Protein AF-A0A915AC53-F1 (afdb_monomer_lite)

Secondary structure (DSSP, 8-state):
-EEEEETT--EE-BTTB-EEEESEEEEE-S-EEEE-S-S--SSS--EEEEEEEES-TTT-EEEETTEE-SSS-HHHHEEEHHHHH-HHHHGGGSS-EEEETTTS-HHHHSPEEEPPPS-GGG-EEEEEEEEEEETTEEEEEEESSGGG--EEEEE--GGG--

Structure (mmCIF, N/CA/C/O backbone):
data_AF-A0A915AC53-F1
#
_entry.id   AF-A0A915AC53-F1
#
loop_
_atom_site.group_PDB
_atom_site.id
_atom_site.type_symbol
_atom_site.label_atom_id
_atom_site.label_alt_id
_atom_site.label_comp_id
_atom_site.label_asym_id
_atom_site.label_entity_id
_atom_site.label_seq_id
_atom_site.pdbx_PDB_ins_code
_atom_site.Cartn_x
_atom_site.Cartn_y
_atom_site.Cartn_z
_atom_site.occupancy
_atom_site.B_iso_or_equiv
_atom_site.auth_seq_id
_atom_site.auth_comp_id
_atom_site.auth_asym_id
_atom_site.auth_atom_id
_atom_site.pdbx_PDB_model_num
ATOM 1 N N . GLN A 1 1 ? -7.245 7.715 -6.988 1.00 75.25 1 GLN A N 1
ATOM 2 C CA . GLN A 1 1 ? -6.301 7.839 -8.113 1.00 75.25 1 GLN A CA 1
ATOM 3 C C . GLN A 1 1 ? -5.006 8.439 -7.603 1.00 75.25 1 GLN A C 1
ATOM 5 O O . GLN A 1 1 ? -5.028 9.496 -6.973 1.00 75.25 1 GLN A O 1
ATOM 10 N N . LEU A 1 2 ? -3.909 7.742 -7.879 1.00 78.62 2 LEU A N 1
ATOM 11 C CA . LEU A 1 2 ? -2.543 8.183 -7.625 1.00 78.62 2 LEU A CA 1
ATOM 12 C C . LEU A 1 2 ? -1.874 8.466 -8.974 1.00 78.62 2 LEU A C 1
ATOM 14 O O . LEU A 1 2 ? -2.184 7.797 -9.960 1.00 78.62 2 LEU A O 1
ATOM 18 N N . LEU A 1 3 ? -0.988 9.453 -9.005 1.00 84.19 3 LEU A N 1
ATOM 19 C CA . LEU A 1 3 ? -0.118 9.763 -10.136 1.00 84.19 3 LEU A CA 1
ATOM 20 C C . LEU A 1 3 ? 1.300 9.314 -9.786 1.00 84.19 3 LEU A C 1
ATOM 22 O O . LEU A 1 3 ? 1.758 9.590 -8.674 1.00 84.19 3 LEU A O 1
ATOM 26 N N . SER A 1 4 ? 1.977 8.640 -10.714 1.00 86.62 4 SER A N 1
ATOM 27 C CA . SER A 1 4 ? 3.374 8.235 -10.553 1.00 86.62 4 SER A CA 1
ATOM 28 C C . SER A 1 4 ? 4.301 9.155 -11.337 1.00 86.62 4 SER A C 1
ATOM 30 O O . SER A 1 4 ? 3.961 9.629 -12.422 1.00 86.62 4 SER A O 1
ATOM 32 N N . TYR A 1 5 ? 5.468 9.421 -10.763 1.00 85.94 5 TYR A N 1
ATOM 33 C CA . TYR A 1 5 ? 6.525 10.224 -11.353 1.00 85.94 5 TYR A CA 1
ATOM 34 C C . TYR A 1 5 ? 7.872 9.532 -11.148 1.00 85.94 5 TYR A C 1
ATOM 36 O O . TYR A 1 5 ? 8.087 8.868 -10.134 1.00 85.94 5 TYR A O 1
ATOM 44 N N . SER A 1 6 ? 8.801 9.735 -12.079 1.00 84.94 6 SER A N 1
ATOM 45 C CA . SER A 1 6 ? 10.200 9.332 -11.909 1.00 84.94 6 SER A CA 1
ATOM 46 C C . SER A 1 6 ? 10.919 10.172 -10.844 1.00 84.94 6 SER A C 1
ATOM 48 O O . SER A 1 6 ? 10.413 11.208 -10.403 1.00 84.94 6 SER A O 1
ATOM 50 N N . SER A 1 7 ? 12.140 9.776 -10.483 1.00 85.44 7 SER A N 1
ATOM 51 C CA . SER A 1 7 ? 13.068 10.548 -9.638 1.00 85.44 7 SER A CA 1
ATOM 52 C C . SER A 1 7 ? 13.297 11.987 -10.133 1.00 85.44 7 SER A C 1
ATOM 54 O O . SER A 1 7 ? 13.446 12.907 -9.332 1.00 85.44 7 SER A O 1
ATOM 56 N N . LYS A 1 8 ? 13.201 12.228 -11.448 1.00 85.62 8 LYS A N 1
ATOM 57 C CA . LYS A 1 8 ? 13.281 13.564 -12.074 1.00 85.62 8 LYS A CA 1
ATOM 58 C C . LYS A 1 8 ? 11.943 14.326 -12.098 1.00 85.62 8 LYS A C 1
ATOM 60 O O . LYS A 1 8 ? 11.830 15.339 -12.779 1.00 85.62 8 LYS A O 1
ATOM 65 N N . ARG A 1 9 ? 10.918 13.844 -11.382 1.00 82.25 9 ARG A N 1
ATOM 66 C CA . ARG A 1 9 ? 9.543 14.391 -11.341 1.00 82.25 9 ARG A CA 1
ATOM 67 C C . ARG A 1 9 ? 8.828 14.433 -12.697 1.00 82.25 9 ARG A C 1
ATOM 69 O O . ARG A 1 9 ? 7.900 15.217 -12.888 1.00 82.25 9 ARG A O 1
ATOM 76 N N . ILE A 1 10 ? 9.217 13.564 -13.625 1.00 85.88 10 ILE A N 1
ATOM 77 C CA . ILE A 1 10 ? 8.539 13.417 -14.918 1.00 85.88 10 ILE A CA 1
ATOM 78 C C . ILE A 1 10 ? 7.372 12.437 -14.731 1.00 85.88 10 ILE A C 1
ATOM 80 O O . ILE A 1 10 ? 7.610 11.366 -14.164 1.00 85.88 10 ILE A O 1
ATOM 84 N N . PRO A 1 11 ? 6.135 12.764 -15.167 1.00 84.88 11 PRO A N 1
ATOM 85 C CA . PRO A 1 11 ? 5.007 11.838 -15.098 1.00 84.88 11 PRO A CA 1
ATOM 86 C C . PRO A 1 11 ? 5.348 10.495 -15.746 1.00 84.88 11 PRO A C 1
ATOM 88 O O . PRO A 1 11 ? 5.927 10.456 -16.832 1.00 84.88 11 PRO A O 1
ATOM 91 N N . HIS A 1 12 ? 4.988 9.400 -15.084 1.00 80.75 12 HIS A N 1
ATOM 92 C CA . HIS A 1 12 ? 5.276 8.046 -15.545 1.00 80.75 12 HIS A CA 1
ATOM 93 C C . HIS A 1 12 ? 3.987 7.236 -15.676 1.00 80.75 12 HIS A C 1
ATOM 95 O O . HIS A 1 12 ? 3.213 7.127 -14.725 1.00 80.75 12 HIS A O 1
ATOM 101 N N . CYS A 1 13 ? 3.781 6.685 -16.872 1.00 75.38 13 CYS A N 1
ATOM 102 C CA . CYS A 1 13 ? 2.695 5.777 -17.224 1.00 75.38 13 CYS A CA 1
ATOM 103 C C . CYS A 1 13 ? 3.247 4.734 -18.204 1.00 75.38 13 CYS A C 1
ATOM 105 O O . CYS A 1 13 ? 3.862 5.109 -19.203 1.00 75.38 13 CYS A O 1
ATOM 107 N N . THR A 1 14 ? 2.976 3.448 -17.988 1.00 75.56 14 THR A N 1
ATOM 108 C CA . THR A 1 14 ? 3.379 2.383 -18.922 1.00 75.56 14 THR A CA 1
ATOM 109 C C . THR A 1 14 ? 2.165 1.904 -19.719 1.00 75.56 14 THR A C 1
ATOM 111 O O . THR A 1 14 ? 1.294 1.222 -19.184 1.00 75.56 14 THR A O 1
ATOM 114 N N . GLY A 1 15 ? 2.070 2.275 -21.001 1.00 67.94 15 GLY A N 1
ATOM 115 C CA . GLY A 1 15 ? 1.058 1.734 -21.925 1.00 67.94 15 GLY A CA 1
ATOM 116 C C . GLY A 1 15 ? -0.407 1.949 -21.512 1.00 67.94 15 GLY A C 1
ATOM 117 O O . GLY A 1 15 ? -1.262 1.150 -21.874 1.00 67.94 15 GLY A O 1
ATOM 118 N N . GLY A 1 16 ? -0.704 2.984 -20.718 1.00 70.69 16 GLY A N 1
ATOM 119 C CA . GLY A 1 16 ? -2.055 3.259 -20.206 1.00 70.69 16 GLY A CA 1
ATOM 120 C C . GLY A 1 16 ? -2.481 2.412 -18.997 1.00 70.69 16 GLY A C 1
ATOM 121 O O . GLY A 1 16 ? -3.591 2.594 -18.495 1.00 70.69 16 GLY A O 1
ATOM 122 N N . PHE A 1 17 ? -1.612 1.531 -18.497 1.00 73.81 17 PHE A N 1
ATOM 123 C CA . PHE A 1 17 ? -1.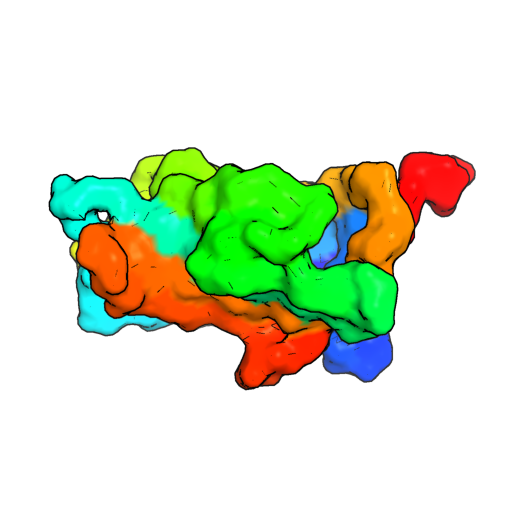846 0.740 -17.288 1.00 73.81 17 PHE A CA 1
ATOM 124 C C . PHE A 1 17 ? -1.302 1.448 -16.038 1.00 73.81 17 PHE A C 1
ATOM 126 O O . PHE A 1 17 ? -0.395 2.278 -16.146 1.00 73.81 17 PHE A O 1
ATOM 133 N N . PRO A 1 18 ? -1.825 1.133 -14.835 1.00 78.62 18 PRO A N 1
ATOM 134 C CA . PRO A 1 18 ? -1.252 1.639 -13.595 1.00 78.62 18 PRO A CA 1
ATOM 135 C C . PRO A 1 18 ? 0.219 1.223 -13.479 1.00 78.62 18 PRO A C 1
ATOM 137 O O . PRO A 1 18 ? 0.525 0.030 -13.478 1.00 78.62 18 PRO A O 1
ATOM 140 N N . SER A 1 19 ? 1.118 2.199 -13.365 1.00 85.06 19 SER A N 1
ATOM 141 C CA . SER A 1 19 ? 2.550 1.962 -13.203 1.00 85.06 19 SER A CA 1
ATOM 142 C C . SER A 1 19 ? 3.128 2.748 -12.034 1.00 85.06 19 SER A C 1
ATOM 144 O O . SER A 1 19 ? 2.610 3.798 -11.645 1.00 85.06 19 SER A O 1
ATOM 146 N N . VAL A 1 20 ? 4.200 2.211 -11.460 1.00 86.75 20 VAL A N 1
ATOM 147 C CA . VAL A 1 20 ? 4.975 2.831 -10.390 1.00 86.75 20 VAL A CA 1
ATOM 148 C C . VAL A 1 20 ? 6.458 2.699 -10.713 1.00 86.75 20 VAL A C 1
ATOM 150 O O . VAL A 1 20 ? 6.916 1.607 -11.048 1.00 86.75 20 VAL A O 1
ATOM 153 N N . LYS A 1 21 ? 7.210 3.797 -10.581 1.00 86.12 21 LYS A N 1
ATOM 154 C CA . LYS A 1 21 ? 8.660 3.819 -10.791 1.00 86.12 21 LYS A CA 1
ATOM 155 C C . LYS A 1 21 ? 9.436 4.043 -9.491 1.00 86.12 21 LYS A C 1
ATOM 157 O O . LYS A 1 21 ? 9.116 4.953 -8.728 1.00 86.12 21 LYS A O 1
ATOM 162 N N . PHE A 1 22 ? 10.463 3.228 -9.279 1.00 86.06 22 PHE A N 1
ATOM 163 C CA . PHE A 1 22 ? 11.422 3.299 -8.182 1.00 86.06 22 PHE A CA 1
ATOM 164 C C . PHE A 1 22 ? 12.831 3.600 -8.724 1.00 86.06 22 PHE A C 1
ATOM 166 O O . PHE A 1 22 ? 13.248 2.926 -9.666 1.00 86.06 22 PHE A O 1
ATOM 173 N N . PRO A 1 23 ? 13.586 4.526 -8.105 1.00 87.62 23 PRO A N 1
ATOM 174 C CA . PRO A 1 23 ? 13.076 5.566 -7.216 1.00 87.62 23 PRO A CA 1
ATOM 175 C C . PRO A 1 23 ? 12.145 6.527 -7.972 1.00 87.62 23 PRO A C 1
ATOM 177 O O . PRO A 1 23 ? 12.188 6.667 -9.199 1.00 87.62 23 PRO A O 1
ATOM 180 N N . GLY A 1 24 ? 11.269 7.198 -7.235 1.00 87.69 24 GLY A N 1
ATOM 181 C CA . GLY A 1 24 ? 10.259 8.053 -7.845 1.00 87.69 24 GLY A CA 1
ATOM 182 C C . GLY A 1 24 ? 9.359 8.730 -6.835 1.00 87.69 24 GLY A C 1
ATOM 183 O O . GLY A 1 24 ? 9.691 8.837 -5.657 1.00 87.69 24 GLY A O 1
ATOM 184 N N . TYR A 1 25 ? 8.207 9.200 -7.300 1.00 86.81 25 TYR A N 1
ATOM 185 C CA . TYR A 1 25 ? 7.226 9.855 -6.447 1.00 86.81 25 TYR A CA 1
ATOM 186 C C . TYR A 1 25 ? 5.808 9.394 -6.761 1.00 86.81 25 TYR A C 1
ATOM 188 O O . TYR A 1 25 ? 5.439 9.206 -7.921 1.00 86.81 25 TYR A O 1
ATOM 196 N N . LEU A 1 26 ? 4.988 9.279 -5.718 1.00 85.62 26 LEU A N 1
ATOM 197 C CA . LEU A 1 26 ? 3.543 9.108 -5.834 1.00 85.62 26 LEU A CA 1
ATOM 198 C C . LEU A 1 26 ? 2.839 10.358 -5.334 1.00 85.62 26 LEU A C 1
ATOM 200 O O . LEU A 1 26 ? 3.126 10.844 -4.244 1.00 85.62 26 LEU A O 1
ATOM 204 N N . LYS A 1 27 ? 1.881 10.861 -6.108 1.00 83.25 27 LYS A N 1
ATOM 205 C CA . LYS A 1 27 ? 1.044 11.996 -5.716 1.00 83.25 27 LYS A CA 1
ATOM 206 C C . LYS A 1 27 ? -0.426 11.593 -5.729 1.00 83.25 27 LYS A C 1
ATOM 208 O O . LYS A 1 27 ? -0.936 11.205 -6.786 1.00 83.25 27 LYS A O 1
ATOM 213 N N . PRO A 1 28 ? -1.145 11.712 -4.607 1.00 79.62 28 PRO A N 1
ATOM 214 C CA . PRO A 1 28 ? -2.591 11.575 -4.629 1.00 79.62 28 PRO A CA 1
ATOM 215 C C . PRO A 1 28 ? -3.238 12.696 -5.433 1.00 79.62 28 PRO A C 1
ATOM 217 O O . PRO A 1 28 ? -2.851 13.856 -5.324 1.00 79.62 28 PRO A O 1
ATOM 220 N N . HIS A 1 29 ? -4.207 12.340 -6.275 1.00 80.00 29 HIS A N 1
ATOM 221 C CA . HIS A 1 29 ? -4.866 13.303 -7.157 1.00 80.00 29 HIS A CA 1
ATOM 222 C C . HIS A 1 29 ? -6.349 13.470 -6.837 1.00 80.00 29 HIS A C 1
ATOM 224 O O . HIS A 1 29 ? -6.805 14.583 -6.610 1.00 80.00 29 HIS A O 1
ATOM 230 N N . LYS A 1 30 ? -7.106 12.369 -6.815 1.00 77.81 30 LYS A N 1
ATOM 231 C CA . LYS A 1 30 ? -8.547 12.383 -6.526 1.00 77.81 30 LYS A CA 1
ATOM 232 C C . LYS A 1 30 ? -9.032 11.023 -6.071 1.00 77.81 30 LYS A C 1
ATOM 234 O O . LYS A 1 30 ? -8.472 10.004 -6.482 1.00 77.81 30 LYS A O 1
ATOM 239 N N . GLY A 1 31 ? -10.069 10.980 -5.251 1.00 77.44 31 GLY A N 1
ATOM 240 C CA . GLY A 1 31 ? -10.632 9.731 -4.752 1.00 77.44 31 GLY A CA 1
ATOM 241 C C . GLY A 1 31 ? -11.352 9.915 -3.429 1.00 77.44 31 GLY A C 1
ATOM 242 O O . GLY A 1 31 ? -11.215 10.944 -2.769 1.00 77.44 31 GLY A O 1
ATOM 243 N N . GLN A 1 32 ? -12.113 8.891 -3.080 1.00 81.25 32 GLN A N 1
ATOM 244 C CA . GLN A 1 32 ? -12.947 8.840 -1.899 1.00 81.25 32 GLN A CA 1
ATOM 245 C C . GLN A 1 32 ? -12.837 7.443 -1.298 1.00 81.25 32 GLN A C 1
ATOM 247 O O . GLN A 1 32 ? -12.772 6.454 -2.029 1.00 81.25 32 GLN A O 1
ATOM 252 N N . VAL A 1 33 ? -12.794 7.383 0.024 1.00 79.69 33 VAL A N 1
ATOM 253 C CA . VAL A 1 33 ? -12.875 6.161 0.812 1.00 79.69 33 VAL A CA 1
ATOM 254 C C . VAL A 1 33 ? -14.151 6.259 1.625 1.00 79.69 33 VAL A C 1
ATOM 256 O O . VAL A 1 33 ? -14.319 7.180 2.420 1.00 79.69 33 VAL A O 1
ATOM 259 N N . GLU A 1 34 ? -15.065 5.328 1.403 1.00 84.81 34 GLU A N 1
ATOM 260 C CA . GLU A 1 34 ? -16.243 5.185 2.242 1.00 84.81 34 GLU A CA 1
ATOM 261 C C . GLU A 1 34 ? -15.950 4.172 3.343 1.00 84.81 34 GLU A C 1
ATOM 263 O O . GLU A 1 34 ? -15.589 3.024 3.085 1.00 84.81 34 GLU A O 1
ATOM 268 N N . ILE A 1 35 ? -16.107 4.618 4.580 1.00 84.38 35 ILE A N 1
ATOM 269 C CA . ILE A 1 35 ? -16.035 3.794 5.775 1.00 84.38 35 ILE A CA 1
ATOM 270 C C . ILE A 1 35 ? -17.478 3.599 6.210 1.00 84.38 35 ILE A C 1
ATOM 272 O O . ILE A 1 35 ? -18.072 4.481 6.824 1.00 84.38 35 ILE A O 1
ATOM 276 N N . SER A 1 36 ? -18.071 2.466 5.848 1.00 84.25 36 SER A N 1
ATOM 277 C CA . SER A 1 36 ? -19.468 2.166 6.178 1.00 84.25 36 SER A CA 1
ATOM 278 C C . SER A 1 36 ? -19.637 1.667 7.616 1.00 84.25 36 SER A C 1
ATOM 280 O O . SER A 1 36 ? -20.726 1.751 8.181 1.00 84.25 36 SER A O 1
ATOM 282 N N . ARG A 1 37 ? -18.560 1.153 8.229 1.00 83.25 37 ARG A N 1
ATOM 283 C CA . ARG A 1 37 ? -18.508 0.664 9.616 1.00 83.25 37 ARG A CA 1
ATOM 284 C C . ARG A 1 37 ? -17.129 0.935 10.227 1.00 83.25 37 ARG A C 1
ATOM 286 O O . ARG A 1 37 ? -16.159 0.976 9.471 1.00 83.25 37 ARG A O 1
ATOM 293 N N . PRO A 1 38 ? -17.017 1.089 11.560 1.00 83.06 38 PRO A N 1
ATOM 294 C CA . PRO A 1 38 ? -15.722 1.160 12.230 1.00 83.06 38 PRO A CA 1
ATOM 295 C C . PRO A 1 38 ? -14.845 -0.043 11.870 1.00 83.06 38 PRO A C 1
ATOM 297 O O . PRO A 1 38 ? -15.275 -1.188 11.994 1.00 83.06 38 PRO A O 1
ATOM 300 N N . ILE A 1 39 ? -13.624 0.235 11.420 1.00 79.56 39 ILE A N 1
ATOM 301 C CA . ILE A 1 39 ? -12.611 -0.767 11.049 1.00 79.56 39 ILE A CA 1
ATOM 302 C C . ILE A 1 39 ? -11.544 -0.863 12.152 1.00 79.56 39 ILE A C 1
ATOM 304 O O . ILE A 1 39 ? -10.842 -1.858 12.260 1.00 79.56 39 ILE A O 1
ATOM 308 N N . LYS A 1 40 ? -11.430 0.162 13.001 1.00 77.00 40 LYS A N 1
ATOM 309 C CA . LYS A 1 40 ? -10.626 0.128 14.224 1.00 77.00 40 LYS A CA 1
ATOM 310 C C . LYS A 1 40 ? -11.558 0.092 15.428 1.00 77.00 40 LYS A C 1
ATOM 312 O O . LYS A 1 40 ? -12.378 0.994 15.599 1.00 77.00 40 LYS A O 1
ATOM 317 N N . THR A 1 41 ? -11.399 -0.923 16.266 1.00 72.75 41 THR A N 1
ATOM 318 C CA . THR A 1 41 ? -12.005 -0.990 17.604 1.00 72.75 41 THR A CA 1
ATOM 319 C C . THR A 1 41 ? -10.906 -0.986 18.666 1.00 72.75 41 THR A C 1
ATOM 321 O O . THR A 1 41 ? -9.744 -1.218 18.339 1.00 72.75 41 THR A O 1
ATOM 324 N N . GLU A 1 42 ? -11.250 -0.764 19.934 1.00 73.81 42 GLU A N 1
ATOM 325 C CA . GLU A 1 42 ? -10.302 -0.868 21.061 1.00 73.81 42 GLU A CA 1
ATOM 326 C C . GLU A 1 42 ? -9.804 -2.308 21.306 1.00 73.81 42 GLU A C 1
ATOM 328 O O . GLU A 1 42 ? -8.954 -2.548 22.156 1.00 73.81 42 GLU A O 1
ATOM 333 N N . GLN A 1 43 ? -10.315 -3.289 20.557 1.00 71.88 43 GLN A N 1
ATOM 334 C CA . GLN A 1 43 ? -10.177 -4.716 20.839 1.00 71.88 43 GLN A CA 1
ATOM 335 C C . GLN A 1 43 ? -8.909 -5.334 20.225 1.00 71.88 43 GLN A C 1
ATOM 337 O O . GLN A 1 43 ? -8.955 -6.454 19.729 1.00 71.88 43 GLN A O 1
ATOM 342 N N . GLY A 1 44 ? -7.776 -4.631 20.256 1.00 82.19 44 GLY A N 1
ATOM 343 C CA . GLY A 1 44 ? -6.482 -5.150 19.793 1.00 82.19 44 GLY A CA 1
ATOM 344 C C . GLY A 1 44 ? -6.008 -4.590 18.445 1.00 82.19 44 GLY A C 1
ATOM 345 O O . GLY A 1 44 ? -6.644 -3.693 17.884 1.00 82.19 44 GLY A O 1
ATOM 346 N N . PRO A 1 45 ? -4.873 -5.084 17.925 1.00 89.44 45 PRO A N 1
ATOM 347 C CA . PRO A 1 45 ? -4.197 -4.487 16.779 1.00 89.44 45 PRO A CA 1
ATOM 348 C C . PRO A 1 45 ? -4.966 -4.704 15.473 1.00 89.44 45 PRO A C 1
ATOM 350 O O . PRO A 1 45 ? -5.585 -5.750 15.248 1.00 89.44 45 PRO A O 1
ATOM 353 N N . LEU A 1 46 ? -4.905 -3.710 14.587 1.00 90.69 46 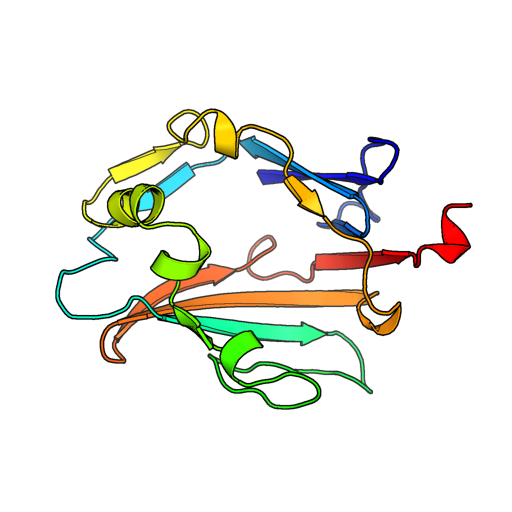LEU A N 1
ATOM 354 C CA . LEU A 1 46 ? -5.448 -3.808 13.237 1.00 90.69 46 LEU A CA 1
ATOM 355 C C . LEU A 1 46 ? -4.359 -4.360 12.317 1.00 90.69 46 LEU A C 1
ATOM 357 O O . LEU A 1 46 ? -3.452 -3.639 11.914 1.00 90.69 46 LEU A O 1
ATOM 361 N N . ILE A 1 47 ? -4.443 -5.640 11.978 1.00 93.38 47 ILE A N 1
ATOM 362 C CA . ILE A 1 47 ? -3.408 -6.332 11.211 1.00 93.38 47 ILE A CA 1
ATOM 363 C C . ILE A 1 47 ? -3.658 -6.172 9.712 1.00 93.38 47 ILE A C 1
ATOM 365 O O . ILE A 1 47 ? -4.731 -6.515 9.206 1.00 93.38 47 ILE A O 1
ATOM 369 N N . ALA A 1 48 ? -2.649 -5.684 8.994 1.00 93.00 48 ALA A N 1
ATOM 370 C CA . ALA A 1 48 ? -2.599 -5.692 7.540 1.00 93.00 48 ALA A CA 1
ATOM 371 C C . ALA A 1 48 ? -1.945 -6.984 7.045 1.00 93.00 48 ALA A C 1
ATOM 373 O O . ALA A 1 48 ? -0.779 -7.247 7.311 1.00 93.00 48 ALA A O 1
ATOM 374 N N . GLN A 1 49 ? -2.698 -7.770 6.283 1.00 95.31 49 GLN A N 1
ATOM 375 C CA . GLN A 1 49 ? -2.267 -9.010 5.650 1.00 95.31 49 GLN A CA 1
ATOM 376 C C . GLN A 1 49 ? -2.105 -8.793 4.144 1.00 95.31 49 GLN A C 1
ATOM 378 O O . GLN A 1 49 ? -3.089 -8.622 3.414 1.00 95.31 49 GLN A O 1
ATOM 383 N N . LEU A 1 50 ? -0.867 -8.820 3.661 1.00 92.75 50 LEU A N 1
ATOM 384 C CA . LEU A 1 50 ? -0.557 -8.632 2.249 1.00 92.75 50 LEU A CA 1
ATOM 385 C C . LEU A 1 50 ? -0.760 -9.917 1.444 1.00 92.75 50 LEU A C 1
ATOM 387 O O . LEU A 1 50 ? -0.458 -11.026 1.894 1.00 92.75 50 LEU A O 1
ATOM 391 N N . THR A 1 51 ? -1.215 -9.749 0.206 1.00 92.56 51 THR A N 1
ATOM 392 C CA . THR A 1 51 ? -1.028 -10.724 -0.871 1.00 92.56 51 THR A CA 1
ATOM 393 C C . THR A 1 51 ? -0.258 -10.045 -1.994 1.00 92.56 51 THR A C 1
ATOM 395 O O . THR A 1 51 ? -0.724 -9.052 -2.557 1.00 92.56 51 THR A O 1
ATOM 398 N N . LEU A 1 52 ? 0.929 -10.572 -2.291 1.00 91.25 52 LEU A N 1
ATOM 399 C CA . LEU A 1 52 ? 1.861 -10.025 -3.273 1.00 91.25 52 LEU A CA 1
ATOM 400 C C . LEU A 1 52 ? 2.202 -11.119 -4.274 1.00 91.25 52 LEU A C 1
ATOM 402 O O . LEU A 1 52 ? 2.829 -12.121 -3.920 1.00 91.25 52 LEU A O 1
ATOM 406 N N . LYS A 1 53 ? 1.796 -10.914 -5.525 1.00 92.06 53 LYS A N 1
ATOM 407 C CA . LYS A 1 53 ? 2.071 -11.836 -6.623 1.00 92.06 53 LYS A CA 1
ATOM 408 C C . LYS A 1 53 ? 2.704 -11.088 -7.778 1.00 92.06 53 LYS A C 1
ATOM 410 O O . LYS A 1 53 ? 2.101 -10.145 -8.278 1.00 92.06 53 LYS A O 1
ATOM 415 N N . GLN A 1 54 ? 3.869 -11.535 -8.215 1.00 90.88 54 GLN A N 1
ATOM 416 C CA . GLN A 1 54 ? 4.486 -11.087 -9.452 1.00 90.88 54 GLN A CA 1
ATOM 417 C C . GLN A 1 54 ? 4.097 -12.025 -10.597 1.00 90.88 54 GLN A C 1
ATOM 419 O O . GLN A 1 54 ? 3.975 -13.238 -10.400 1.00 90.88 54 GLN A O 1
ATOM 424 N N . ASP A 1 55 ? 3.920 -11.477 -11.796 1.00 90.50 55 ASP A N 1
ATOM 425 C CA . ASP A 1 55 ? 3.755 -12.257 -13.021 1.00 90.50 55 ASP A CA 1
ATOM 426 C C . ASP A 1 55 ? 5.125 -12.753 -13.496 1.00 90.50 55 ASP A C 1
ATOM 428 O O . ASP A 1 55 ? 5.753 -12.212 -14.403 1.00 90.50 55 ASP A O 1
ATOM 432 N N . SER A 1 56 ? 5.661 -13.719 -12.759 1.00 85.75 56 SER A N 1
ATOM 433 C CA . SER A 1 56 ? 6.988 -14.278 -12.977 1.00 85.75 56 SER A CA 1
ATOM 434 C C . SER A 1 56 ? 6.985 -15.735 -12.556 1.00 85.75 56 SER A C 1
ATOM 436 O O . SER A 1 56 ? 6.516 -16.072 -11.468 1.00 85.75 56 SER A O 1
ATOM 438 N N . PHE A 1 57 ? 7.552 -16.599 -13.394 1.00 81.44 57 PHE A N 1
ATOM 439 C CA . PHE A 1 57 ? 7.741 -18.010 -13.061 1.00 81.44 57 PHE A CA 1
ATOM 440 C C . PHE A 1 57 ? 8.688 -18.198 -11.863 1.00 81.44 57 PHE A C 1
ATOM 442 O O . PHE A 1 57 ? 8.507 -19.115 -11.066 1.00 81.44 57 PHE A O 1
ATOM 449 N N . LEU A 1 58 ? 9.683 -17.315 -11.718 1.00 80.69 58 LEU A N 1
ATOM 450 C CA . LEU A 1 58 ? 10.719 -17.432 -10.693 1.00 80.69 58 LEU A CA 1
ATOM 451 C C . LEU A 1 58 ? 10.222 -16.988 -9.309 1.00 80.69 58 LEU A C 1
ATOM 453 O O . LEU A 1 58 ? 10.390 -17.710 -8.325 1.00 80.69 58 LEU A O 1
ATOM 457 N N . LEU A 1 59 ? 9.616 -15.799 -9.233 1.00 84.69 59 LEU A N 1
ATOM 458 C CA . LEU A 1 59 ? 9.188 -15.204 -7.962 1.00 84.69 59 LEU A CA 1
ATOM 459 C C . LEU A 1 59 ? 7.749 -15.584 -7.605 1.00 84.69 59 LEU A C 1
ATOM 461 O O . LEU A 1 59 ? 7.496 -15.997 -6.474 1.00 84.69 59 LEU A O 1
ATOM 465 N N . GLY A 1 60 ? 6.829 -15.518 -8.571 1.00 89.94 60 GLY A N 1
ATOM 466 C CA . GLY A 1 60 ? 5.426 -15.867 -8.376 1.00 89.94 60 GLY A CA 1
ATOM 467 C C . GLY A 1 60 ? 4.790 -15.132 -7.194 1.00 89.94 60 GLY A C 1
ATOM 468 O O . GLY A 1 60 ? 4.876 -13.912 -7.071 1.00 89.94 60 GLY A O 1
ATOM 469 N N . GLU A 1 61 ? 4.108 -15.879 -6.330 1.00 92.38 61 GLU A N 1
ATOM 470 C CA . GLU A 1 61 ? 3.485 -15.347 -5.118 1.00 92.38 61 GLU A CA 1
ATOM 471 C C . GLU A 1 61 ? 4.452 -15.405 -3.930 1.00 92.38 61 GLU A C 1
ATOM 473 O O . GLU A 1 61 ? 4.938 -16.479 -3.573 1.00 92.38 61 GLU A O 1
ATOM 478 N N . ILE A 1 62 ? 4.717 -14.247 -3.319 1.00 91.69 62 ILE A N 1
ATOM 479 C CA . ILE A 1 62 ? 5.685 -14.105 -2.217 1.00 91.69 62 ILE A CA 1
ATOM 480 C C . ILE A 1 62 ? 5.011 -13.863 -0.863 1.00 91.69 62 ILE A C 1
ATOM 482 O O . ILE A 1 62 ? 5.538 -14.291 0.161 1.00 91.69 62 ILE A O 1
ATOM 486 N N . CYS A 1 63 ? 3.815 -13.265 -0.860 1.00 93.00 63 CYS A N 1
ATOM 487 C CA . CYS A 1 63 ? 2.944 -13.168 0.309 1.00 93.00 63 CYS A CA 1
ATOM 488 C C . CYS A 1 63 ? 1.552 -13.684 -0.056 1.00 93.00 63 CYS A 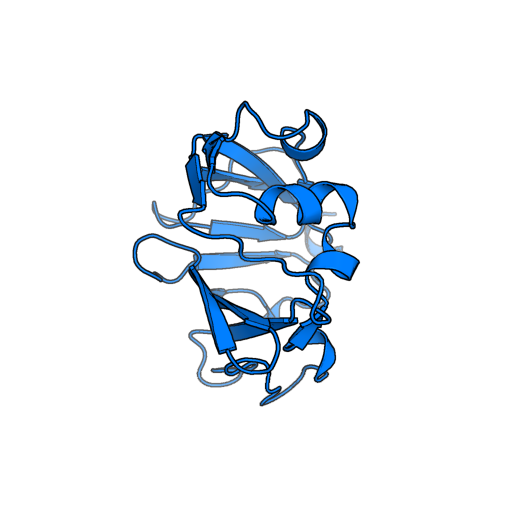C 1
ATOM 490 O O . CYS A 1 63 ? 1.012 -13.272 -1.084 1.00 93.00 63 CYS A O 1
ATOM 492 N N . ASN A 1 64 ? 0.950 -14.499 0.810 1.00 94.94 64 ASN A N 1
ATOM 493 C CA . ASN A 1 64 ? -0.446 -14.926 0.710 1.00 94.94 64 ASN A CA 1
ATOM 494 C C . ASN A 1 64 ? -1.160 -14.654 2.034 1.00 94.94 64 ASN A C 1
ATOM 496 O O . ASN A 1 64 ? -0.880 -15.318 3.032 1.00 94.94 64 ASN A O 1
ATOM 500 N N . ARG A 1 65 ? -2.077 -13.678 2.044 1.00 93.94 65 ARG A N 1
ATOM 501 C CA . ARG A 1 65 ? -2.895 -13.319 3.221 1.00 93.94 65 ARG A CA 1
ATOM 502 C C . ARG A 1 65 ? -2.071 -13.199 4.510 1.00 93.94 65 ARG A C 1
ATOM 504 O O . ARG A 1 65 ? -2.425 -13.770 5.536 1.00 93.94 65 ARG A O 1
ATOM 511 N N . GLY A 1 66 ? -0.958 -12.475 4.451 1.00 91.50 66 GLY A N 1
ATOM 512 C CA . GLY A 1 66 ? -0.091 -12.270 5.613 1.00 91.50 66 GLY A CA 1
ATOM 513 C C . GLY A 1 66 ? 1.009 -13.313 5.795 1.00 91.50 66 GLY A C 1
ATOM 514 O O . GLY A 1 66 ? 1.984 -13.057 6.494 1.00 91.50 66 GLY A O 1
ATOM 515 N N . ARG A 1 67 ? 0.914 -14.469 5.136 1.00 93.88 67 ARG A N 1
ATOM 516 C CA . ARG A 1 67 ? 1.939 -15.511 5.212 1.00 93.88 67 ARG A CA 1
ATOM 517 C C . ARG A 1 67 ? 3.023 -15.269 4.169 1.00 93.88 67 ARG A C 1
ATOM 519 O O . ARG A 1 67 ? 2.724 -15.208 2.976 1.00 93.88 67 ARG A O 1
ATOM 526 N N . SER A 1 68 ? 4.277 -15.205 4.610 1.00 92.81 68 SER A N 1
ATOM 527 C CA . SER A 1 68 ? 5.420 -15.270 3.698 1.00 92.81 68 SER A CA 1
ATOM 528 C C . SER A 1 68 ? 5.521 -16.660 3.075 1.00 92.81 68 SER A C 1
ATOM 530 O O . SER A 1 68 ? 5.482 -17.673 3.779 1.00 92.81 68 SER A O 1
ATOM 532 N N . LEU A 1 69 ? 5.613 -16.699 1.748 1.00 88.25 69 LEU A N 1
ATOM 533 C CA . LEU A 1 69 ? 5.818 -17.925 0.982 1.00 88.25 69 LEU A CA 1
ATOM 534 C C . LEU A 1 69 ? 7.276 -18.078 0.547 1.00 88.25 69 LEU A C 1
ATOM 536 O O . LEU A 1 69 ? 7.785 -19.198 0.550 1.00 88.25 69 LEU A O 1
ATOM 540 N N . LYS A 1 70 ? 7.942 -16.980 0.161 1.00 80.44 70 LYS A N 1
ATOM 541 C CA . LYS A 1 70 ? 9.339 -16.974 -0.298 1.00 80.44 70 LYS A CA 1
ATOM 542 C C . LYS A 1 70 ? 9.987 -15.594 -0.135 1.00 80.44 70 LYS A C 1
ATOM 544 O O . LYS A 1 70 ? 9.311 -14.583 -0.284 1.00 80.44 70 LYS A O 1
ATOM 549 N N . TYR A 1 71 ? 11.311 -15.568 0.051 1.00 76.19 71 TYR A N 1
ATOM 550 C CA . TYR A 1 71 ? 12.205 -14.402 -0.125 1.00 76.19 71 TYR A CA 1
ATOM 551 C C . TYR A 1 71 ? 11.950 -13.152 0.737 1.00 76.19 71 TYR A C 1
ATOM 553 O O . TYR A 1 71 ? 12.700 -12.187 0.615 1.00 76.19 71 TYR A O 1
ATOM 561 N N . VAL A 1 72 ? 10.941 -13.156 1.608 1.00 81.81 72 VAL A N 1
ATOM 562 C CA . VAL A 1 72 ? 10.642 -12.056 2.534 1.00 81.81 72 VAL A CA 1
ATOM 563 C C . VAL A 1 72 ? 10.325 -12.591 3.924 1.00 81.81 72 VAL A C 1
ATOM 565 O O . VAL A 1 72 ? 9.903 -13.738 4.088 1.00 81.81 72 VAL A O 1
ATOM 568 N N . SER A 1 73 ? 10.541 -11.774 4.942 1.00 83.88 73 SER A N 1
ATOM 569 C CA . SER A 1 73 ? 10.220 -12.107 6.325 1.00 83.88 73 SER A CA 1
ATOM 570 C C . SER A 1 73 ? 8.710 -11.980 6.596 1.00 83.88 73 SER A C 1
ATOM 572 O O . SER A 1 73 ? 7.966 -11.371 5.824 1.00 83.88 73 SER A O 1
ATOM 574 N N . ALA A 1 74 ? 8.217 -12.620 7.659 1.00 85.75 74 ALA A N 1
ATOM 575 C CA . ALA A 1 74 ? 6.780 -12.673 7.950 1.00 85.75 74 ALA A CA 1
ATOM 576 C C . ALA A 1 74 ? 6.175 -11.287 8.247 1.00 85.75 74 ALA A C 1
ATOM 578 O O . ALA A 1 74 ? 5.069 -11.000 7.798 1.00 85.75 74 ALA A O 1
ATOM 579 N N . ASP A 1 75 ? 6.933 -10.423 8.919 1.00 85.19 75 ASP A N 1
ATOM 580 C CA . ASP A 1 75 ? 6.628 -9.011 9.190 1.00 85.19 75 ASP A CA 1
ATOM 581 C C . ASP A 1 75 ? 6.487 -8.168 7.911 1.00 85.19 75 ASP A C 1
ATOM 583 O O . ASP A 1 75 ? 5.717 -7.213 7.880 1.00 85.19 75 ASP A O 1
ATOM 587 N N . THR A 1 76 ? 7.143 -8.558 6.811 1.00 86.12 76 THR A N 1
ATOM 588 C CA . THR A 1 76 ? 6.912 -7.927 5.499 1.00 86.12 76 THR A CA 1
ATOM 589 C C . THR A 1 76 ? 5.505 -8.230 4.981 1.00 86.12 76 THR A C 1
ATOM 591 O O . THR A 1 76 ? 4.872 -7.378 4.361 1.00 86.12 76 THR A O 1
ATOM 594 N N . CYS A 1 77 ? 5.006 -9.448 5.206 1.00 90.44 77 CYS A N 1
ATOM 595 C CA . CYS A 1 77 ? 3.702 -9.871 4.703 1.00 90.44 77 CYS A CA 1
ATOM 596 C C . CYS A 1 77 ? 2.555 -9.530 5.662 1.00 90.44 77 CYS A C 1
ATOM 598 O O . CYS A 1 77 ? 1.431 -9.349 5.191 1.00 90.44 77 CYS A O 1
ATOM 600 N N . SER A 1 78 ? 2.809 -9.448 6.970 1.00 94.62 78 SER A N 1
ATOM 601 C CA . SER A 1 78 ? 1.809 -9.182 8.005 1.00 94.62 78 SER A CA 1
ATOM 602 C C . SER A 1 78 ? 2.353 -8.241 9.074 1.00 94.62 78 SER A C 1
ATOM 604 O O . SER A 1 78 ? 3.310 -8.586 9.757 1.00 94.62 78 SER A O 1
ATOM 606 N N . PHE A 1 79 ? 1.704 -7.096 9.273 1.00 93.12 79 PHE A N 1
ATOM 607 C CA . PHE A 1 79 ? 2.149 -6.075 10.227 1.00 93.12 79 PHE A CA 1
ATOM 608 C C . PHE A 1 79 ? 0.970 -5.320 10.850 1.00 93.12 79 PHE A C 1
ATOM 610 O O . PHE A 1 79 ? -0.150 -5.364 10.330 1.00 93.12 79 PHE A O 1
ATOM 617 N N . ASP A 1 80 ? 1.217 -4.618 11.958 1.00 91.31 80 ASP A N 1
ATOM 618 C CA . ASP A 1 80 ? 0.242 -3.696 12.544 1.00 91.31 80 ASP A CA 1
ATOM 619 C C . ASP A 1 80 ? 0.088 -2.462 11.641 1.00 91.31 80 ASP A C 1
ATOM 621 O O . ASP A 1 80 ? 1.017 -1.680 11.418 1.00 91.31 80 ASP A O 1
ATOM 625 N N . PHE A 1 81 ? -1.109 -2.302 11.080 1.00 88.62 81 PHE A N 1
ATOM 626 C CA . PHE A 1 81 ? -1.422 -1.210 10.172 1.00 88.62 81 PHE A CA 1
ATOM 627 C C . PHE A 1 81 ? -1.357 0.151 10.867 1.00 88.62 81 PHE A C 1
ATOM 629 O O . PHE A 1 81 ? -0.857 1.105 10.270 1.00 88.62 81 PHE A O 1
ATOM 636 N N . CYS A 1 82 ? -1.866 0.256 12.099 1.00 86.50 82 CYS A N 1
ATOM 637 C CA . CYS A 1 82 ? -1.895 1.516 12.839 1.00 86.50 82 CYS A CA 1
ATOM 638 C C . CYS A 1 82 ? -0.485 1.957 13.246 1.00 86.50 82 CYS A C 1
ATOM 640 O O . CYS A 1 82 ? -0.189 3.152 13.171 1.00 86.50 82 CYS A O 1
ATOM 642 N N . GLU A 1 83 ? 0.385 1.010 13.599 1.00 87.38 83 GLU A N 1
ATOM 643 C CA . GLU A 1 83 ? 1.803 1.277 13.853 1.00 87.38 83 GLU A CA 1
ATOM 644 C C . GLU A 1 83 ? 2.491 1.830 12.593 1.00 87.38 83 GLU A C 1
ATOM 646 O O . GLU A 1 83 ? 3.166 2.859 12.652 1.00 87.38 83 GLU A O 1
ATOM 651 N N . ALA A 1 84 ? 2.238 1.222 11.428 1.00 82.12 84 ALA A N 1
ATOM 652 C CA . ALA A 1 84 ? 2.865 1.616 10.166 1.00 82.12 84 ALA A CA 1
ATOM 653 C C . ALA A 1 84 ? 2.413 2.993 9.636 1.00 82.12 84 ALA A C 1
ATOM 655 O O . ALA A 1 84 ? 3.223 3.743 9.090 1.00 82.12 84 ALA A O 1
ATOM 656 N N . VAL A 1 85 ? 1.124 3.339 9.756 1.00 75.00 85 VAL A N 1
ATOM 657 C CA . VAL A 1 85 ? 0.581 4.618 9.232 1.00 75.00 85 VAL A CA 1
ATOM 6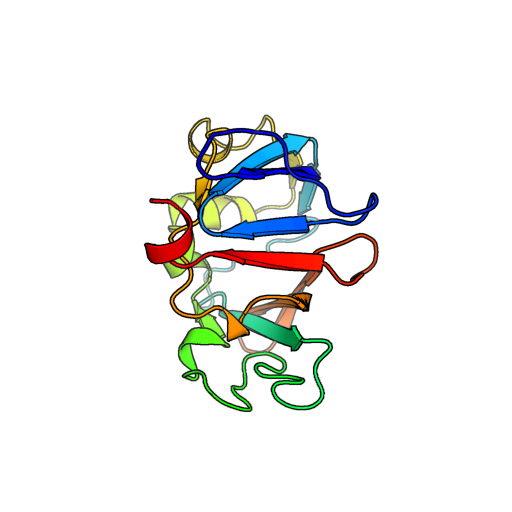58 C C . VAL A 1 85 ? 0.549 5.746 10.272 1.00 75.00 85 VAL A C 1
ATOM 660 O O . VAL A 1 85 ? 0.305 6.913 9.934 1.00 75.00 85 VAL A O 1
ATOM 663 N N . GLY A 1 86 ? 0.790 5.408 11.538 1.00 79.00 86 GLY A N 1
ATOM 664 C CA . GLY A 1 86 ? 0.684 6.293 12.689 1.00 79.00 86 GLY A CA 1
ATOM 665 C C . GLY A 1 86 ? -0.744 6.399 13.238 1.00 79.00 86 GLY A C 1
ATOM 666 O O . GLY A 1 86 ? -1.713 6.629 12.507 1.00 79.00 86 GLY A O 1
ATOM 667 N N . GLU A 1 87 ? -0.856 6.324 14.566 1.00 79.94 87 GLU A N 1
ATOM 668 C CA . GLU A 1 87 ? -2.114 6.321 15.331 1.00 79.94 87 GLU A CA 1
ATOM 669 C C . GLU A 1 87 ? -3.097 7.437 14.941 1.00 79.94 87 GLU A C 1
ATOM 671 O O . GLU A 1 87 ? -4.297 7.201 14.780 1.00 79.94 87 GLU A O 1
ATOM 676 N N . GLN A 1 88 ? -2.581 8.644 14.692 1.00 75.88 88 GLN A N 1
ATOM 677 C CA . GLN A 1 88 ? -3.372 9.807 14.274 1.00 75.88 88 GLN A CA 1
ATOM 678 C C . GLN A 1 88 ? -4.179 9.565 12.987 1.00 75.88 88 GLN A C 1
ATOM 680 O O . GLN A 1 88 ? -5.329 9.991 12.885 1.00 75.88 88 GLN A O 1
ATOM 685 N N . HIS A 1 89 ? -3.608 8.843 12.018 1.00 76.38 89 HIS A N 1
ATOM 686 C CA . HIS A 1 89 ? -4.291 8.492 10.775 1.00 76.38 89 HIS A CA 1
ATOM 687 C C . HIS A 1 89 ? -5.191 7.273 10.975 1.00 76.38 89 HIS A C 1
ATOM 689 O O . HIS A 1 89 ? -6.243 7.179 10.343 1.00 76.38 89 HIS A O 1
ATOM 695 N N . CYS A 1 90 ? -4.832 6.373 11.896 1.00 80.81 90 CYS A N 1
ATOM 696 C CA . CYS A 1 90 ? -5.647 5.199 12.187 1.00 80.81 90 CYS A CA 1
ATOM 697 C C . CYS A 1 90 ? -7.003 5.560 12.828 1.00 80.81 90 CYS A C 1
ATOM 699 O O . CYS A 1 90 ? -8.011 4.896 12.585 1.00 80.81 90 CYS A O 1
ATOM 701 N N . ASN A 1 91 ? -7.073 6.663 13.581 1.00 80.88 91 ASN A N 1
ATOM 702 C CA . ASN A 1 91 ? -8.322 7.147 14.185 1.00 80.88 91 ASN A CA 1
ATOM 703 C C . ASN A 1 91 ? -9.382 7.563 13.151 1.00 80.88 91 ASN A C 1
ATOM 705 O O . ASN A 1 91 ? -10.577 7.569 13.450 1.00 80.88 91 ASN A O 1
ATOM 709 N N . LEU A 1 92 ? -8.978 7.828 11.903 1.00 78.81 92 LEU A N 1
ATOM 710 C CA . LEU A 1 92 ? -9.914 8.076 10.804 1.00 78.81 92 LEU A CA 1
ATOM 711 C C . LEU A 1 92 ? -10.828 6.867 10.532 1.00 78.81 92 LEU A C 1
ATOM 713 O O . LEU A 1 92 ? -11.926 7.053 10.012 1.00 78.81 92 LEU A O 1
ATOM 717 N N . PHE A 1 93 ? -10.412 5.659 10.925 1.00 81.12 93 PHE A N 1
ATOM 718 C CA . PHE A 1 93 ? -11.136 4.406 10.701 1.00 81.12 93 PHE A CA 1
ATOM 719 C C . PHE A 1 93 ? -12.057 3.976 11.854 1.00 81.12 93 PHE A C 1
ATOM 721 O O . PHE A 1 93 ? -12.657 2.902 11.793 1.00 81.12 93 PHE A O 1
ATOM 728 N N . GLN A 1 94 ? -12.198 4.794 12.901 1.00 83.81 94 GLN A N 1
ATOM 729 C CA . GLN A 1 94 ? -13.018 4.468 14.079 1.00 83.81 94 GLN A CA 1
ATOM 730 C C . GLN A 1 94 ? -14.510 4.775 13.911 1.00 83.81 94 GLN A C 1
ATOM 732 O O . GLN A 1 94 ? -15.324 4.325 14.712 1.00 83.81 94 GLN A O 1
ATOM 737 N N . ARG A 1 95 ? -14.899 5.569 12.908 1.00 84.12 95 ARG A N 1
ATOM 738 C CA . ARG A 1 95 ? -16.293 5.996 12.725 1.00 84.12 95 ARG A CA 1
ATOM 739 C C . ARG A 1 95 ? -16.723 5.846 11.273 1.00 84.12 95 ARG A C 1
ATOM 741 O O . ARG A 1 95 ? -15.896 6.083 10.393 1.00 84.12 95 ARG A O 1
ATOM 748 N N . PRO A 1 96 ? -17.999 5.510 11.013 1.00 86.75 96 PRO A N 1
ATOM 749 C CA . PRO A 1 96 ? -18.538 5.578 9.670 1.00 86.75 96 PRO A CA 1
ATOM 750 C C . PRO A 1 96 ? -18.420 6.998 9.123 1.00 86.75 96 PRO A C 1
ATOM 752 O O . PRO A 1 96 ? -18.820 7.956 9.787 1.00 86.75 96 PRO A O 1
ATOM 755 N N . ARG A 1 97 ? -17.835 7.139 7.938 1.00 83.94 97 ARG A N 1
ATOM 756 C CA . ARG A 1 97 ? -17.656 8.424 7.258 1.00 83.94 97 ARG A CA 1
ATOM 757 C C . ARG A 1 97 ? -17.234 8.215 5.820 1.00 83.94 97 ARG A C 1
ATOM 759 O O . ARG A 1 97 ? -16.604 7.225 5.462 1.00 83.94 97 ARG A O 1
ATOM 766 N N . ILE A 1 98 ? -17.493 9.231 5.023 1.00 83.88 98 ILE A N 1
ATOM 767 C CA . ILE A 1 98 ? -16.861 9.399 3.729 1.00 83.88 98 ILE A CA 1
ATOM 768 C C . ILE A 1 98 ? -15.607 10.253 3.936 1.00 83.88 98 ILE A C 1
ATOM 770 O O . ILE A 1 98 ? -15.666 11.311 4.558 1.00 83.88 98 ILE A O 1
ATOM 774 N N . ILE A 1 99 ? -14.467 9.776 3.446 1.00 78.62 99 ILE A N 1
ATOM 775 C CA . ILE A 1 99 ? -13.204 10.513 3.417 1.00 78.62 99 ILE A CA 1
ATOM 776 C C . ILE A 1 99 ? -12.880 10.794 1.963 1.00 78.62 99 ILE A C 1
ATOM 778 O O . ILE A 1 99 ? -12.567 9.875 1.208 1.00 78.62 99 ILE A O 1
ATOM 782 N N . THR A 1 100 ? -12.931 12.050 1.549 1.00 76.12 100 THR A N 1
ATOM 783 C CA . THR A 1 100 ? -12.354 12.443 0.266 1.00 76.12 100 THR A CA 1
ATOM 784 C C . THR A 1 100 ? -10.864 12.698 0.439 1.00 76.12 100 THR A C 1
ATOM 786 O O . THR A 1 100 ? -10.406 13.057 1.520 1.00 76.12 100 THR A O 1
ATOM 789 N N . LEU A 1 101 ? -10.085 12.558 -0.636 1.00 69.25 101 LEU A N 1
ATOM 790 C CA . LEU A 1 101 ? -8.661 12.915 -0.628 1.00 69.25 101 LEU A CA 1
ATOM 791 C C . LEU A 1 101 ? -8.401 14.387 -0.238 1.00 69.25 101 LEU A C 1
ATOM 793 O O . LEU A 1 101 ? -7.288 14.714 0.164 1.00 69.25 101 LEU A O 1
ATOM 797 N N . ASN A 1 102 ? -9.416 15.255 -0.312 1.00 64.69 102 ASN A N 1
ATOM 798 C CA . ASN A 1 102 ? -9.337 16.643 0.144 1.00 64.69 102 ASN A CA 1
ATOM 799 C C . ASN A 1 102 ? -9.417 16.773 1.673 1.00 64.69 102 ASN A C 1
ATOM 801 O O . ASN A 1 102 ? -8.818 17.699 2.221 1.00 64.69 102 ASN A O 1
ATOM 805 N N . ASP A 1 103 ? -10.101 15.832 2.333 1.00 61.81 103 ASP A N 1
ATOM 806 C CA . ASP A 1 103 ? -10.297 15.780 3.791 1.00 61.81 103 ASP A CA 1
ATOM 807 C C . ASP A 1 103 ? -9.097 15.173 4.527 1.00 61.81 103 ASP A C 1
ATOM 809 O O . ASP A 1 103 ? -9.038 15.170 5.758 1.00 61.81 103 ASP A O 1
ATOM 813 N N . ILE A 1 104 ? -8.155 14.599 3.778 1.00 63.31 104 ILE A N 1
ATOM 814 C CA . ILE A 1 104 ? -6.942 14.007 4.323 1.00 63.31 104 ILE A CA 1
ATOM 815 C C . ILE A 1 104 ? -5.879 15.103 4.462 1.00 63.31 104 ILE A C 1
ATOM 817 O O . ILE A 1 104 ? -5.791 15.994 3.616 1.00 63.31 104 ILE A O 1
ATOM 821 N N . SER A 1 105 ? -5.102 15.054 5.551 1.00 56.19 105 SER A N 1
ATOM 822 C CA . SER A 1 105 ? -4.112 16.072 5.923 1.00 56.19 105 SER A CA 1
ATOM 823 C C . SER A 1 105 ? -3.229 16.501 4.745 1.00 56.19 105 SER A C 1
ATOM 825 O O . SER A 1 105 ? -2.896 15.702 3.868 1.00 56.19 105 SER A O 1
ATOM 827 N N . ASP A 1 106 ? -2.777 17.758 4.740 1.00 60.78 106 ASP A N 1
ATOM 828 C CA . ASP A 1 106 ? -1.885 18.269 3.688 1.00 60.78 106 ASP A CA 1
ATOM 829 C C . ASP A 1 106 ? -0.584 17.456 3.565 1.00 60.78 106 ASP A C 1
ATOM 831 O O . ASP A 1 106 ? 0.044 17.443 2.506 1.00 60.78 106 ASP A O 1
ATOM 835 N N . ALA A 1 107 ? -0.204 16.717 4.614 1.00 50.94 107 ALA A N 1
ATOM 836 C CA . ALA A 1 107 ? 0.885 15.746 4.578 1.00 50.94 107 ALA A CA 1
ATOM 837 C C . ALA A 1 107 ? 0.622 14.607 3.581 1.00 50.94 107 ALA A C 1
ATOM 839 O O . ALA A 1 107 ? 1.530 14.237 2.842 1.00 50.94 107 ALA A O 1
ATOM 840 N N . LEU A 1 108 ? -0.615 14.108 3.499 1.00 54.06 108 LEU A N 1
ATOM 841 C CA . LEU A 1 108 ? -1.003 13.084 2.530 1.00 54.06 108 LEU A CA 1
ATOM 842 C C . LEU A 1 108 ? -1.289 13.673 1.133 1.00 54.06 108 LEU A C 1
ATOM 844 O O . LEU A 1 108 ? -1.312 12.930 0.158 1.00 54.06 108 LEU A O 1
ATOM 848 N N . LYS A 1 109 ? -1.430 15.000 0.993 1.00 61.12 109 LYS A N 1
ATOM 849 C CA . LYS A 1 109 ? -1.475 15.692 -0.316 1.00 61.12 109 LYS A CA 1
ATOM 850 C C . LYS A 1 109 ? -0.086 15.923 -0.924 1.00 61.12 109 LYS A C 1
ATOM 852 O O . LYS A 1 109 ? 0.023 16.181 -2.129 1.00 61.12 109 LYS A O 1
ATOM 857 N N . LYS A 1 110 ? 0.977 15.857 -0.115 1.00 69.44 110 LYS A N 1
ATOM 858 C CA . LYS A 1 110 ? 2.361 15.945 -0.597 1.00 69.44 110 LYS A CA 1
ATOM 859 C C . LYS A 1 110 ? 2.734 14.670 -1.349 1.00 69.44 110 LYS A C 1
ATOM 861 O O . LYS A 1 110 ? 2.219 13.588 -1.094 1.00 69.44 110 LYS A O 1
ATOM 866 N N . SER A 1 111 ? 3.629 14.814 -2.320 1.00 70.12 111 SER A N 1
ATOM 867 C CA . SER A 1 111 ? 4.194 13.671 -3.027 1.00 70.12 111 SER A CA 1
ATOM 868 C C . SER A 1 111 ? 5.004 12.804 -2.063 1.00 70.12 111 SER A C 1
ATOM 870 O O . SER A 1 111 ? 5.920 13.316 -1.418 1.00 70.12 111 SER A O 1
ATOM 872 N N . PHE A 1 112 ? 4.715 11.508 -2.014 1.00 78.12 112 PHE A N 1
ATOM 873 C CA . PHE A 1 112 ? 5.513 10.529 -1.281 1.00 78.12 112 PHE A CA 1
ATOM 874 C C . PHE A 1 112 ? 6.703 10.115 -2.130 1.00 78.12 112 PHE A C 1
ATOM 876 O O . PHE A 1 112 ? 6.524 9.763 -3.298 1.00 78.12 112 PHE A O 1
ATOM 883 N N . SER A 1 113 ? 7.904 10.153 -1.560 1.00 80.88 113 SER A N 1
ATOM 884 C CA . SER A 1 113 ? 9.096 9.615 -2.212 1.00 80.88 113 SER A CA 1
ATOM 885 C C . SER A 1 113 ? 9.094 8.095 -2.139 1.00 80.88 113 SER A C 1
ATOM 887 O O . SER A 1 113 ? 8.963 7.518 -1.060 1.00 80.88 113 SER A O 1
ATOM 889 N N . LEU A 1 114 ? 9.296 7.462 -3.284 1.00 80.94 114 LEU A N 1
ATOM 890 C CA . LEU A 1 114 ? 9.620 6.052 -3.386 1.00 80.94 114 LEU A CA 1
ATOM 891 C C . LEU A 1 114 ? 11.142 5.908 -3.357 1.00 80.94 114 LEU A C 1
ATOM 893 O O . LEU A 1 114 ? 11.816 6.540 -4.179 1.00 80.94 114 LEU A O 1
ATOM 897 N N . PRO A 1 115 ? 11.689 5.116 -2.422 1.00 80.75 115 PRO A N 1
ATOM 898 C CA . PRO A 1 115 ? 13.128 4.954 -2.293 1.00 80.75 115 PRO A CA 1
ATOM 899 C C . PRO A 1 115 ? 13.705 4.199 -3.493 1.00 80.75 115 PRO A C 1
ATOM 901 O O . PRO A 1 115 ? 12.982 3.608 -4.297 1.00 80.75 115 PRO A O 1
ATOM 904 N N . THR A 1 116 ? 15.029 4.183 -3.598 1.00 81.69 116 THR A N 1
ATOM 905 C CA . THR A 1 116 ? 15.711 3.314 -4.556 1.00 81.69 116 THR A CA 1
ATOM 906 C C . THR A 1 116 ? 15.391 1.861 -4.239 1.00 81.69 116 THR A C 1
ATOM 908 O O . THR A 1 116 ? 15.456 1.432 -3.086 1.00 81.69 116 THR A O 1
ATOM 911 N N . ALA A 1 117 ? 15.041 1.097 -5.269 1.00 76.56 117 ALA A N 1
ATOM 912 C CA . ALA A 1 117 ? 14.772 -0.319 -5.113 1.00 76.56 117 ALA A CA 1
ATOM 913 C C . ALA A 1 117 ? 16.045 -1.069 -4.683 1.00 76.56 117 ALA A C 1
ATOM 915 O O . 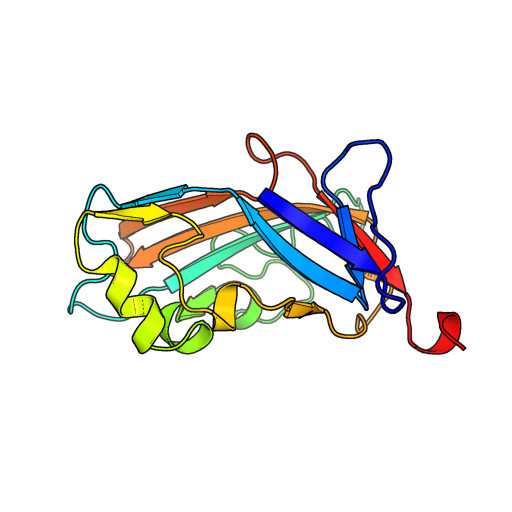ALA A 1 117 ? 17.111 -0.836 -5.261 1.00 76.56 117 ALA A O 1
ATOM 916 N N . PRO A 1 118 ? 15.952 -2.022 -3.738 1.00 68.62 118 PRO A N 1
ATOM 917 C CA . PRO A 1 118 ? 17.109 -2.813 -3.323 1.00 68.62 118 PRO A CA 1
ATOM 918 C C . PRO A 1 118 ? 17.612 -3.739 -4.442 1.00 68.62 118 PRO A C 1
ATOM 92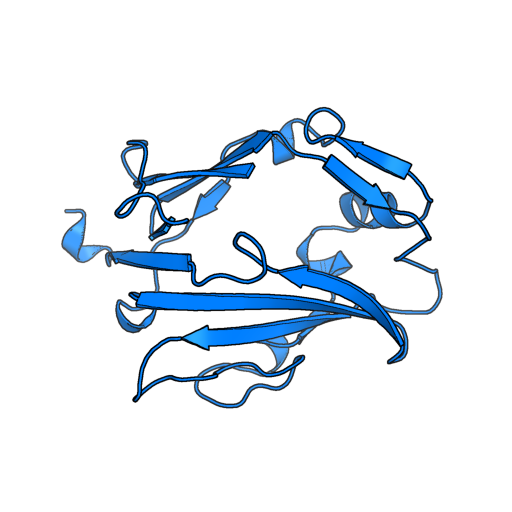0 O O . PRO A 1 118 ? 18.779 -4.118 -4.462 1.00 68.62 118 PRO A O 1
ATOM 923 N N . THR A 1 119 ? 16.746 -4.108 -5.391 1.00 75.44 119 THR A N 1
ATOM 924 C CA . THR A 1 119 ? 17.081 -4.976 -6.525 1.00 75.44 119 THR A CA 1
ATOM 925 C C . THR A 1 119 ? 16.168 -4.713 -7.721 1.00 75.44 119 THR A C 1
ATOM 927 O O . THR A 1 119 ? 15.004 -4.361 -7.543 1.00 75.44 119 THR A O 1
ATOM 930 N N . LYS A 1 120 ? 16.662 -4.954 -8.945 1.00 75.31 120 LYS A N 1
ATOM 931 C CA . LYS A 1 120 ? 15.839 -4.936 -10.171 1.00 75.31 120 LYS A CA 1
ATOM 932 C C . LYS A 1 120 ? 14.841 -6.092 -10.241 1.00 75.31 120 LYS A C 1
ATOM 934 O O . LYS A 1 120 ? 13.928 -6.033 -11.054 1.00 75.31 120 LYS A O 1
ATOM 939 N N . LEU A 1 121 ? 14.985 -7.125 -9.402 1.00 73.00 121 LEU A N 1
ATOM 940 C CA . LEU A 1 121 ? 14.074 -8.278 -9.390 1.00 73.00 121 LEU A CA 1
ATOM 941 C C . LEU A 1 121 ? 12.629 -7.898 -9.034 1.00 73.00 121 LEU A C 1
ATOM 943 O O . LEU A 1 121 ? 11.704 -8.629 -9.379 1.00 73.00 121 LEU A O 1
ATOM 947 N N . ILE A 1 122 ? 12.420 -6.741 -8.394 1.00 79.50 122 ILE A N 1
ATOM 948 C CA . ILE A 1 122 ? 11.071 -6.231 -8.130 1.00 79.50 122 ILE A CA 1
ATOM 949 C C . ILE A 1 122 ? 10.403 -5.639 -9.378 1.00 79.50 122 ILE A C 1
ATOM 951 O O . ILE A 1 122 ? 9.204 -5.378 -9.350 1.00 79.50 122 ILE A O 1
ATOM 955 N N . SER A 1 123 ? 11.140 -5.415 -10.469 1.00 87.44 123 SER A N 1
ATOM 956 C CA . SER A 1 123 ? 10.558 -4.936 -11.723 1.00 87.44 123 SER A CA 1
ATOM 957 C C . SER A 1 123 ? 9.646 -5.993 -12.337 1.00 87.44 123 SER A C 1
ATOM 959 O O . SER A 1 123 ? 9.981 -7.175 -12.354 1.00 87.44 123 SER A O 1
ATOM 961 N N . GLY A 1 124 ? 8.504 -5.575 -12.873 1.00 88.50 124 GLY A N 1
ATOM 962 C CA . GLY A 1 124 ? 7.550 -6.447 -13.554 1.00 88.50 124 GLY A CA 1
ATOM 963 C C . GLY A 1 124 ? 6.105 -6.148 -13.176 1.00 88.50 124 GLY A C 1
ATOM 964 O O . GLY A 1 124 ? 5.800 -5.139 -12.543 1.00 88.50 124 GLY A O 1
ATOM 965 N N . GLN A 1 125 ? 5.201 -7.041 -13.567 1.00 91.00 125 GLN A N 1
ATOM 966 C CA . GLN A 1 125 ? 3.783 -6.905 -13.256 1.00 91.00 125 GLN A CA 1
ATOM 967 C C . GLN A 1 125 ? 3.465 -7.507 -11.889 1.00 91.00 125 GLN A C 1
ATOM 969 O O . GLN A 1 125 ? 3.818 -8.651 -11.613 1.00 91.00 125 GLN A O 1
ATOM 974 N N . TRP A 1 126 ? 2.757 -6.753 -11.050 1.00 90.88 126 TRP A N 1
ATOM 975 C CA . TRP A 1 126 ? 2.375 -7.160 -9.699 1.00 90.88 126 TRP A CA 1
ATOM 976 C C . TRP A 1 126 ? 0.872 -7.094 -9.462 1.00 90.88 126 TRP A C 1
ATOM 978 O O . TRP A 1 126 ? 0.198 -6.164 -9.889 1.00 90.88 126 TRP A O 1
ATOM 988 N N . LYS A 1 127 ? 0.342 -8.056 -8.716 1.00 91.56 127 LYS A N 1
ATOM 989 C CA . LYS A 1 127 ? -0.944 -7.950 -8.032 1.00 91.56 127 LYS A CA 1
ATOM 990 C C . LYS A 1 127 ? -0.685 -7.720 -6.558 1.00 91.56 127 LYS A C 1
ATOM 992 O O . LYS A 1 127 ? 0.058 -8.472 -5.926 1.00 91.56 127 LYS A O 1
ATOM 997 N N . VAL A 1 128 ? -1.329 -6.685 -6.036 1.00 90.19 128 VAL A N 1
ATOM 998 C CA . VAL A 1 128 ? -1.217 -6.266 -4.643 1.00 90.19 128 VAL A CA 1
ATOM 999 C C . VAL A 1 128 ? -2.614 -6.189 -4.051 1.00 90.19 128 VAL A C 1
ATOM 1001 O O . VAL A 1 128 ? -3.469 -5.442 -4.544 1.00 90.19 128 VAL A O 1
ATOM 1004 N N . SER A 1 129 ? -2.838 -6.941 -2.978 1.00 91.31 129 SER A N 1
ATOM 1005 C CA . SER A 1 129 ? -3.987 -6.740 -2.105 1.00 91.31 129 SER A CA 1
ATOM 1006 C C . SER A 1 129 ? -3.567 -6.659 -0.646 1.00 91.31 129 SER A C 1
ATOM 1008 O O . SER A 1 129 ? -2.598 -7.283 -0.215 1.00 91.31 129 SER A O 1
ATOM 1010 N N . VAL A 1 130 ? -4.311 -5.855 0.103 1.00 91.25 130 VAL A N 1
ATOM 1011 C CA . VAL A 1 130 ? -4.155 -5.666 1.541 1.00 91.25 130 VAL A CA 1
ATOM 1012 C C . VAL A 1 130 ? -5.478 -6.038 2.175 1.00 91.25 130 VAL A C 1
ATOM 1014 O O . VAL A 1 130 ? -6.502 -5.418 1.890 1.00 91.25 130 VAL A O 1
ATOM 1017 N N . ARG A 1 131 ? -5.472 -7.048 3.032 1.00 93.44 131 ARG A N 1
ATOM 1018 C CA . ARG A 1 131 ? -6.620 -7.399 3.861 1.00 93.44 131 ARG A CA 1
ATOM 1019 C C . ARG A 1 131 ? -6.401 -6.830 5.254 1.00 93.44 131 ARG A C 1
ATOM 1021 O O . ARG A 1 131 ? -5.347 -7.051 5.832 1.00 93.44 131 ARG A O 1
ATOM 1028 N N . LEU A 1 132 ? -7.390 -6.124 5.785 1.00 91.75 132 LEU A N 1
ATOM 1029 C CA . LEU A 1 132 ? -7.378 -5.669 7.171 1.00 91.75 132 LEU A CA 1
ATOM 1030 C C . LEU A 1 132 ? -8.167 -6.646 8.036 1.00 91.75 132 LEU A C 1
ATOM 1032 O O . LEU A 1 132 ? -9.324 -6.963 7.730 1.00 91.75 132 LEU A O 1
ATOM 1036 N N . THR A 1 133 ? -7.538 -7.110 9.109 1.00 92.62 133 THR A N 1
ATOM 1037 C CA . THR A 1 133 ? -8.128 -8.041 10.070 1.00 92.62 133 THR A CA 1
ATOM 1038 C C . THR A 1 133 ? -7.928 -7.564 11.499 1.00 92.62 133 THR A C 1
ATOM 1040 O O . THR A 1 133 ? -6.874 -7.029 11.825 1.00 92.62 133 THR A O 1
ATOM 1043 N N . GLN A 1 134 ? -8.901 -7.822 12.364 1.00 91.19 134 GLN A N 1
ATOM 1044 C CA . GLN A 1 134 ? -8.778 -7.639 13.811 1.00 91.19 134 GLN A CA 1
ATOM 1045 C C . GLN A 1 134 ? -9.381 -8.873 14.482 1.00 91.19 134 GLN A C 1
ATOM 1047 O O . GLN A 1 134 ? -10.496 -9.265 14.131 1.00 91.19 134 GLN A O 1
ATOM 1052 N N . ASN A 1 135 ? -8.652 -9.509 15.405 1.00 88.50 135 ASN A N 1
ATOM 1053 C CA . ASN A 1 135 ? -9.069 -10.765 16.053 1.00 88.50 135 ASN A CA 1
ATOM 1054 C C . ASN A 1 135 ? -9.540 -11.827 15.038 1.00 88.50 135 ASN A C 1
ATOM 1056 O O . ASN A 1 135 ? -10.643 -12.361 15.150 1.00 88.50 135 ASN A O 1
ATOM 1060 N N . ASP A 1 136 ? -8.750 -12.028 13.978 1.00 86.44 136 ASP A N 1
ATOM 1061 C CA . ASP A 1 136 ? -9.017 -12.941 12.852 1.00 86.44 136 ASP A CA 1
ATOM 1062 C C . ASP A 1 136 ? -10.288 -12.661 12.027 1.00 86.44 136 ASP A C 1
ATOM 1064 O O . ASP A 1 136 ? -10.601 -13.383 11.075 1.00 86.44 136 ASP A O 1
ATOM 1068 N N . ARG A 1 137 ? -11.012 -11.573 12.313 1.00 89.06 137 ARG A N 1
ATOM 1069 C CA . ARG A 1 137 ? -12.162 -11.131 11.516 1.00 89.06 137 ARG A CA 1
ATOM 1070 C C . ARG A 1 137 ? -11.705 -10.180 10.421 1.00 89.06 137 ARG A C 1
ATOM 1072 O O . ARG A 1 137 ? -11.022 -9.198 10.694 1.00 89.06 137 ARG A O 1
ATOM 1079 N N . MET A 1 138 ? -12.114 -10.445 9.180 1.00 89.19 138 MET A N 1
ATOM 1080 C CA . MET A 1 138 ? -11.892 -9.530 8.057 1.00 89.19 138 MET A CA 1
ATOM 1081 C C . MET A 1 138 ? -12.787 -8.299 8.201 1.00 89.19 138 MET A C 1
ATOM 1083 O O . MET A 1 138 ? -14.008 -8.425 8.280 1.00 89.19 138 MET A O 1
ATOM 1087 N N . LEU A 1 139 ? -12.172 -7.120 8.174 1.00 89.06 139 LEU A N 1
ATOM 1088 C CA . LEU A 1 139 ? -12.869 -5.837 8.269 1.00 89.06 139 LEU A CA 1
ATOM 1089 C C . LEU A 1 139 ? -12.870 -5.070 6.945 1.00 89.06 139 LEU A C 1
ATOM 1091 O O . LEU A 1 139 ? -13.764 -4.267 6.693 1.00 89.06 139 LEU A O 1
ATOM 1095 N N . GLY A 1 140 ? -11.891 -5.337 6.079 1.00 85.88 140 GLY A N 1
ATOM 1096 C CA . GLY A 1 140 ? -11.823 -4.728 4.759 1.00 85.88 140 GLY A CA 1
ATOM 1097 C C . GLY A 1 140 ? -10.754 -5.350 3.870 1.00 85.88 140 GLY A C 1
ATOM 1098 O O . GLY A 1 140 ? -9.857 -6.057 4.333 1.00 85.88 140 GLY A O 1
ATOM 1099 N N . GLU A 1 141 ? -10.849 -5.067 2.575 1.00 86.94 141 GLU A N 1
ATOM 1100 C CA . GLU A 1 141 ? -9.837 -5.431 1.591 1.00 86.94 141 GLU A CA 1
ATOM 1101 C C . GLU A 1 141 ? -9.619 -4.276 0.613 1.00 86.94 141 GLU A C 1
ATOM 1103 O O . GLU A 1 141 ? -10.563 -3.741 0.031 1.00 86.94 141 GLU A O 1
ATOM 1108 N N . PHE A 1 142 ? -8.354 -3.933 0.401 1.00 84.06 142 PHE A N 1
ATOM 1109 C CA . PHE A 1 142 ? -7.910 -2.982 -0.603 1.00 84.06 142 PHE A CA 1
ATOM 1110 C C . PHE A 1 142 ? -7.176 -3.739 -1.698 1.00 84.06 142 PHE A C 1
ATOM 1112 O O . PHE A 1 142 ? -6.326 -4.586 -1.429 1.00 84.06 142 PHE A O 1
ATOM 1119 N N . ARG A 1 143 ? -7.482 -3.415 -2.951 1.00 85.12 143 ARG A N 1
ATOM 1120 C CA . ARG A 1 143 ? -6.756 -3.928 -4.113 1.00 85.12 143 ARG A CA 1
ATOM 1121 C C . ARG A 1 143 ? -6.219 -2.756 -4.904 1.00 85.12 143 ARG A C 1
ATOM 1123 O O . ARG A 1 143 ? -6.927 -1.771 -5.113 1.00 85.12 143 ARG A O 1
ATOM 1130 N N . VAL A 1 144 ? -4.970 -2.865 -5.330 1.00 81.50 144 VAL A N 1
ATOM 1131 C CA . VAL A 1 144 ? -4.360 -1.858 -6.197 1.00 81.50 144 VAL A CA 1
ATOM 1132 C C . VAL A 1 144 ? -4.719 -2.187 -7.649 1.00 81.50 144 VAL A C 1
ATOM 1134 O O . VAL A 1 144 ? -4.747 -3.351 -8.037 1.00 81.50 144 VAL A O 1
ATOM 1137 N N . GLY A 1 145 ? -5.034 -1.159 -8.442 1.00 73.75 145 GLY A N 1
ATOM 1138 C CA . GLY A 1 145 ? -5.504 -1.313 -9.823 1.00 73.75 145 GLY A CA 1
ATOM 1139 C C . GLY A 1 145 ? -7.020 -1.518 -9.931 1.00 73.75 145 GLY A C 1
ATOM 1140 O O . GLY A 1 145 ? -7.695 -1.935 -8.987 1.00 73.75 145 GLY A O 1
ATOM 1141 N N . LYS A 1 146 ? -7.593 -1.202 -11.100 1.00 70.50 146 LYS A N 1
ATOM 1142 C CA . LYS A 1 146 ? -9.038 -1.339 -11.340 1.00 70.50 146 LYS A CA 1
ATOM 1143 C C . LYS A 1 146 ? -9.421 -2.820 -11.243 1.00 70.50 146 LYS A C 1
ATOM 1145 O O . LYS A 1 146 ? -8.943 -3.625 -12.029 1.00 70.50 146 LYS A O 1
ATOM 1150 N N . GLY A 1 147 ? -10.247 -3.191 -10.263 1.00 67.88 147 GLY A N 1
ATOM 1151 C CA . GLY A 1 147 ? -10.677 -4.583 -10.067 1.00 67.88 147 GLY A CA 1
ATOM 1152 C C . GLY A 1 147 ? -9.557 -5.567 -9.691 1.00 67.88 147 GLY A C 1
ATOM 1153 O O . GLY A 1 147 ? -9.706 -6.759 -9.940 1.00 67.88 147 GLY A O 1
ATOM 1154 N N . GLY A 1 148 ? -8.435 -5.101 -9.121 1.00 67.44 148 GLY A N 1
ATOM 1155 C CA . GLY A 1 148 ? -7.283 -5.964 -8.809 1.00 67.44 148 GLY A CA 1
ATOM 1156 C C . GLY A 1 148 ? -6.440 -6.340 -10.033 1.00 67.44 148 GLY A C 1
ATOM 1157 O O . GLY A 1 148 ? -5.852 -7.423 -10.088 1.00 67.44 148 GLY A O 1
ATOM 1158 N N . GLN A 1 149 ? -6.429 -5.465 -11.040 1.00 82.12 149 GLN A N 1
ATOM 1159 C CA . GLN A 1 149 ? -5.530 -5.557 -12.185 1.00 82.12 149 GLN A CA 1
ATOM 1160 C C . GLN A 1 149 ? -4.057 -5.513 -11.770 1.00 82.12 149 GLN A C 1
ATOM 1162 O O . GLN A 1 149 ? -3.694 -4.982 -10.723 1.00 82.12 149 GLN A O 1
ATOM 1167 N N . TRP A 1 150 ? -3.217 -6.064 -12.642 1.00 85.88 150 TRP A N 1
ATOM 1168 C CA . TRP A 1 150 ? -1.773 -5.967 -12.521 1.00 85.88 150 TRP A CA 1
ATOM 1169 C C . TRP A 1 150 ? -1.319 -4.502 -12.570 1.00 85.88 150 TRP A C 1
ATOM 1171 O O . TRP A 1 150 ? -1.822 -3.713 -13.373 1.00 85.88 150 TRP A O 1
ATOM 1181 N N . ILE A 1 151 ? -0.364 -4.153 -11.715 1.00 87.44 151 ILE A N 1
ATOM 1182 C CA . ILE A 1 151 ? 0.359 -2.886 -11.740 1.00 87.44 151 ILE A CA 1
ATOM 1183 C C . ILE A 1 151 ? 1.763 -3.132 -12.272 1.00 87.44 151 ILE A C 1
ATOM 1185 O O . ILE A 1 151 ? 2.410 -4.106 -11.890 1.00 87.44 151 ILE A O 1
ATOM 1189 N N . ASN A 1 152 ? 2.244 -2.262 -13.149 1.00 88.50 152 ASN A N 1
ATOM 1190 C CA . ASN A 1 152 ? 3.621 -2.334 -13.610 1.00 88.50 152 ASN A CA 1
ATOM 1191 C C . ASN A 1 152 ? 4.545 -1.662 -12.587 1.00 88.50 152 ASN A C 1
ATOM 1193 O O . ASN A 1 152 ? 4.335 -0.505 -12.228 1.00 88.50 152 ASN A O 1
ATOM 1197 N N . VAL A 1 153 ? 5.567 -2.371 -12.125 1.00 86.94 153 VAL A N 1
ATOM 1198 C CA . VAL A 1 153 ? 6.619 -1.827 -11.265 1.00 86.94 153 VAL A CA 1
ATOM 1199 C C . VAL A 1 153 ? 7.896 -1.741 -12.086 1.00 86.94 153 VAL A C 1
ATOM 1201 O O . VAL A 1 153 ? 8.361 -2.740 -12.627 1.00 86.94 153 VAL A O 1
ATOM 1204 N N . GLU A 1 154 ? 8.471 -0.548 -12.170 1.00 85.12 154 GLU A N 1
ATOM 1205 C CA . GLU A 1 154 ? 9.776 -0.313 -12.785 1.00 85.12 154 GLU A CA 1
ATOM 1206 C C . GLU A 1 154 ? 10.771 0.079 -11.699 1.00 85.12 154 GLU A C 1
ATOM 1208 O O . GLU A 1 154 ? 10.579 1.087 -11.024 1.00 85.12 154 GLU A O 1
ATOM 1213 N N . ALA A 1 155 ? 11.837 -0.697 -11.537 1.00 83.62 155 ALA A N 1
ATOM 1214 C CA . ALA A 1 155 ? 12.915 -0.407 -10.604 1.00 83.62 155 ALA A CA 1
ATOM 1215 C C . ALA A 1 155 ? 14.239 -0.171 -11.340 1.00 83.62 155 ALA A C 1
ATOM 1217 O O . ALA A 1 155 ? 14.743 -1.059 -12.036 1.00 83.62 155 ALA A O 1
ATOM 1218 N N . SER A 1 156 ? 14.820 1.011 -11.141 1.00 75.81 156 SER A N 1
ATOM 1219 C CA . SER A 1 156 ? 16.225 1.312 -11.424 1.00 75.81 156 SER A CA 1
ATOM 1220 C C . SER A 1 156 ? 17.055 1.196 -10.147 1.00 75.81 156 SER A C 1
ATOM 1222 O O . SER A 1 156 ? 16.578 1.464 -9.039 1.00 75.81 156 SER A O 1
ATOM 1224 N N . THR A 1 157 ? 18.311 0.775 -10.291 1.00 70.12 157 THR A N 1
ATOM 1225 C CA . THR A 1 157 ? 19.276 0.848 -9.187 1.00 70.12 157 THR A CA 1
ATOM 1226 C C . THR A 1 157 ? 20.018 2.176 -9.252 1.00 70.12 157 THR A C 1
ATOM 1228 O O . THR A 1 157 ? 20.028 2.847 -10.282 1.00 70.12 157 THR A O 1
ATOM 1231 N N . TYR A 1 158 ? 20.687 2.549 -8.160 1.00 57.03 158 TYR A N 1
ATOM 1232 C CA . TYR A 1 158 ? 21.459 3.796 -8.073 1.00 57.03 158 TYR A CA 1
ATOM 1233 C C . TYR A 1 158 ? 22.487 3.961 -9.212 1.00 57.03 158 TYR A C 1
ATOM 1235 O O . TYR A 1 158 ? 22.803 5.075 -9.606 1.00 57.03 158 TYR A O 1
ATOM 1243 N N . ARG A 1 159 ? 22.989 2.850 -9.774 1.00 56.28 159 ARG A N 1
ATOM 1244 C CA . ARG A 1 159 ? 23.944 2.864 -10.894 1.00 56.28 159 ARG A CA 1
ATOM 1245 C C . ARG A 1 159 ? 23.331 3.273 -12.234 1.00 56.28 159 ARG A C 1
ATOM 1247 O O . ARG A 1 159 ? 24.083 3.680 -13.104 1.00 56.28 159 ARG A O 1
ATOM 1254 N N . ASP A 1 160 ? 22.017 3.145 -12.408 1.00 56.88 160 ASP A N 1
ATOM 1255 C CA . ASP A 1 160 ? 21.346 3.489 -13.668 1.00 56.88 160 ASP A CA 1
ATOM 1256 C C . ASP A 1 160 ? 20.889 4.961 -13.717 1.00 56.88 160 ASP A C 1
ATOM 1258 O O . ASP A 1 160 ? 20.395 5.411 -14.750 1.00 56.88 160 ASP A O 1
ATOM 1262 N N . GLU A 1 161 ? 20.970 5.692 -12.597 1.00 51.41 161 GLU A N 1
ATOM 1263 C CA . GLU A 1 161 ? 20.528 7.094 -12.492 1.00 51.41 161 GLU A CA 1
ATOM 1264 C C . GLU A 1 161 ? 21.673 8.124 -12.515 1.00 51.41 161 GLU A C 1
ATOM 1266 O O . GLU A 1 161 ? 21.391 9.326 -12.523 1.00 51.41 161 GLU A O 1
ATOM 1271 N N . LEU A 1 162 ? 22.928 7.655 -12.538 1.00 46.88 162 LEU A N 1
ATOM 1272 C CA . LEU A 1 162 ? 24.145 8.444 -12.781 1.00 46.88 162 LEU A CA 1
ATOM 1273 C C . LEU A 1 162 ? 24.368 8.629 -14.286 1.00 46.88 162 LEU A C 1
ATOM 1275 O O . LEU A 1 162 ? 24.735 9.760 -14.674 1.00 46.88 162 LEU A O 1
#

pLDDT: mean 81.47, std 9.84, range [46.88, 95.31]

Radius of gyration: 16.57 Å; chains: 1; bounding box: 44×36×43 Å

Foldseek 3Di:
DKWWAAPVRHTDDDPNFAEHEPQTWIADDWDKDFQQAQLDDPQDFWKKAKWKAFPDPVCGTQGDRQDGPDDDDSCVGMHRPCVVVDVVVSVVRGGGDMDIPVNDDVVNRDIDGHHADPDQVPFHWMFMKIFIDDPNDTPDMDTPGDVRGTYGYGHDHPVVVD

Organism: Parascaris univalens (NCBI:txid6257)

Sequence (162 aa):
QLLSYSSKRIPHCTGGFPSVKFPGYLKPHKGQVEISRPIKTEQGPLIAQLTLKQDSFLLGEICNRGRSLKYVSADTCSFDFCEAVGEQHCNLFQRPRIITLNDISDALKKSFSLPTAPTKLISGQWKVSVRLTQNDRMLGEFRVGKGGQWINVEASTYRDEL